Protein AF-A0A0U1D6H9-F1 (afdb_monomer_lite)

Fo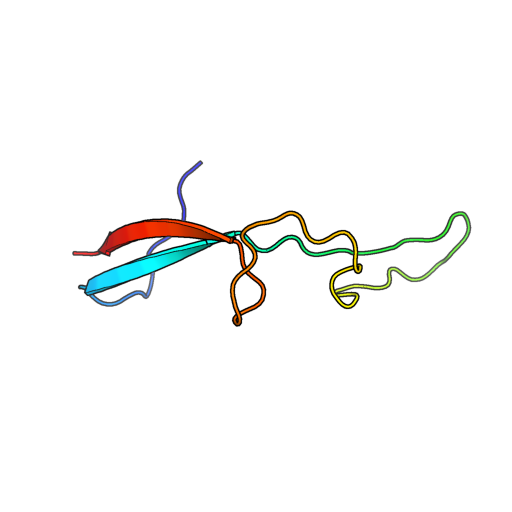ldseek 3Di:
DDDDCPPPDFDKDWDWAADWDWDDDVVRPDIRGRPPDPPPDDPQQDPVRTHTDG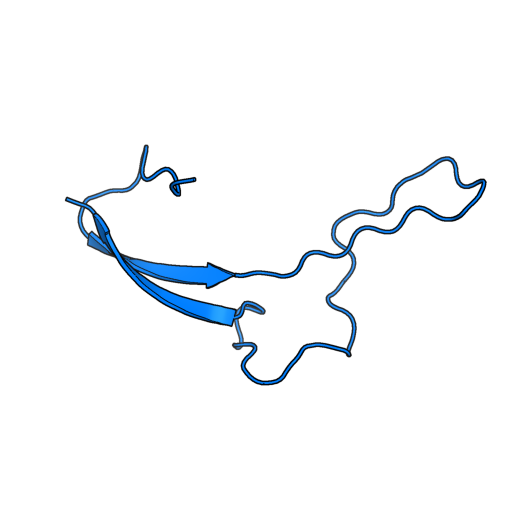MDGDD

Organism: NCBI:txid451644

Secondary structure (DSSP, 8-state):
-----TTPPSEEEEEEE---EEE--TT-S--EEEEPPPTTPPTT--TTSSEEEEEEEE-

Radius of gyration: 15.83 Å; chains: 1; bounding box: 29×28×44 Å

Structure (mmCIF, N/CA/C/O backbone):
data_AF-A0A0U1D6H9-F1
#
_entry.id   AF-A0A0U1D6H9-F1
#
loop_
_atom_site.group_PDB
_atom_site.id
_atom_site.type_symbol
_atom_site.label_atom_id
_atom_site.label_alt_id
_atom_site.label_comp_id
_atom_site.label_asym_id
_atom_site.label_entity_id
_atom_site.label_seq_id
_atom_site.pdbx_PDB_ins_code
_atom_site.Cartn_x
_atom_site.Cartn_y
_atom_site.Cartn_z
_atom_site.occupancy
_atom_site.B_iso_or_equiv
_atom_site.auth_seq_id
_atom_site.auth_comp_id
_atom_site.auth_asym_id
_atom_site.auth_atom_id
_atom_site.pdbx_PDB_model_num
ATOM 1 N N . MET A 1 1 ? 11.879 -0.143 7.110 1.00 59.72 1 MET A N 1
ATOM 2 C CA . MET A 1 1 ? 11.087 0.685 6.176 1.00 59.72 1 MET A CA 1
ATOM 3 C C . MET A 1 1 ? 9.669 0.751 6.718 1.00 59.72 1 MET A C 1
ATOM 5 O O . MET A 1 1 ? 9.070 -0.303 6.878 1.00 59.72 1 MET A O 1
ATOM 9 N N . SER A 1 2 ? 9.183 1.934 7.095 1.00 79.12 2 SER A N 1
ATOM 10 C CA . SER A 1 2 ? 7.829 2.158 7.626 1.00 79.12 2 SER A CA 1
ATOM 11 C C . SER A 1 2 ? 7.022 3.018 6.651 1.00 79.12 2 SER A C 1
ATOM 13 O O . SER A 1 2 ? 7.585 3.865 5.957 1.00 79.12 2 SER A O 1
ATOM 15 N N . LEU A 1 3 ? 5.711 2.783 6.574 1.00 83.81 3 LEU A N 1
ATOM 16 C CA . LEU A 1 3 ? 4.800 3.661 5.841 1.00 83.81 3 LEU A CA 1
ATOM 17 C C . LEU A 1 3 ? 4.531 4.900 6.698 1.00 83.81 3 LEU A C 1
ATOM 19 O O . LEU A 1 3 ? 4.198 4.771 7.875 1.00 83.81 3 LEU A O 1
ATOM 23 N N . SER A 1 4 ? 4.697 6.089 6.119 1.00 90.25 4 SER A N 1
ATOM 24 C CA . SER A 1 4 ? 4.392 7.336 6.821 1.00 90.25 4 SER A CA 1
ATOM 25 C C . SER A 1 4 ? 2.888 7.454 7.064 1.00 90.25 4 SER A C 1
ATOM 27 O O . SER A 1 4 ? 2.098 7.272 6.139 1.00 90.25 4 SER A O 1
ATOM 29 N N . THR A 1 5 ? 2.508 7.791 8.295 1.00 92.00 5 THR A N 1
ATOM 30 C CA . THR A 1 5 ? 1.129 8.119 8.687 1.00 92.00 5 THR A CA 1
ATOM 31 C C . THR A 1 5 ? 0.913 9.628 8.830 1.00 92.00 5 THR A C 1
ATOM 33 O O . THR A 1 5 ? -0.166 10.062 9.227 1.00 92.00 5 THR A O 1
ATOM 36 N N . THR A 1 6 ? 1.920 10.449 8.505 1.00 94.75 6 THR A N 1
ATOM 37 C CA . THR A 1 6 ? 1.844 11.910 8.619 1.00 94.75 6 THR A CA 1
ATOM 38 C C . THR A 1 6 ? 0.662 12.460 7.824 1.00 94.75 6 THR A C 1
ATOM 40 O O . THR A 1 6 ? 0.546 12.221 6.624 1.00 94.75 6 THR A O 1
ATOM 43 N N . GLY A 1 7 ? -0.193 13.235 8.494 1.00 94.56 7 GLY A N 1
ATOM 44 C CA . GLY A 1 7 ? -1.371 13.860 7.888 1.00 94.56 7 GLY A CA 1
ATOM 45 C C . GLY A 1 7 ? -2.619 12.974 7.851 1.00 94.56 7 GLY A C 1
ATOM 46 O O . GLY A 1 7 ? -3.670 13.452 7.429 1.00 94.56 7 GLY A O 1
ATOM 47 N N . LEU A 1 8 ? -2.541 11.721 8.311 1.00 94.94 8 LEU A N 1
ATOM 48 C CA . LEU A 1 8 ? -3.723 10.895 8.557 1.00 94.94 8 LEU A CA 1
ATOM 49 C C . LEU A 1 8 ? -4.343 11.236 9.919 1.00 94.94 8 LEU A C 1
ATOM 51 O O . LEU A 1 8 ? -3.637 11.433 10.906 1.00 94.94 8 LEU A O 1
ATOM 55 N N . SER A 1 9 ? -5.673 11.291 9.970 1.00 97.25 9 SER A N 1
ATOM 56 C CA . SER A 1 9 ? -6.432 11.352 11.222 1.00 97.25 9 SER A CA 1
ATOM 57 C C . SER A 1 9 ? -6.370 10.017 11.971 1.00 97.25 9 SER A C 1
ATOM 59 O O . SER A 1 9 ? -6.122 8.974 11.369 1.00 97.25 9 SER A O 1
ATOM 61 N N . ALA A 1 10 ? -6.674 10.023 13.269 1.00 97.00 10 ALA A N 1
ATOM 62 C CA . ALA A 1 10 ? -6.849 8.781 14.016 1.00 97.00 10 ALA A CA 1
ATOM 63 C C . ALA A 1 10 ? -7.969 7.913 13.400 1.00 97.00 10 ALA A C 1
ATOM 65 O O . ALA A 1 10 ? -9.027 8.423 13.025 1.00 97.00 10 ALA A O 1
ATOM 66 N N . GLY A 1 11 ? -7.736 6.604 13.282 1.00 97.56 11 GLY A N 1
ATOM 67 C CA . GLY A 1 11 ? -8.674 5.657 12.676 1.00 97.56 11 GLY A CA 1
ATOM 68 C C . GLY A 1 11 ? -8.039 4.343 12.213 1.00 97.56 11 GLY A C 1
ATOM 69 O O . GLY A 1 11 ? -6.831 4.139 12.316 1.00 97.56 11 GLY A O 1
ATOM 70 N N . VAL A 1 12 ? -8.869 3.434 11.691 1.00 97.25 12 VAL A N 1
ATOM 71 C CA . VAL A 1 12 ? -8.432 2.153 11.108 1.00 97.25 12 VAL A CA 1
ATOM 72 C C . VAL A 1 12 ? -8.408 2.267 9.587 1.00 97.25 12 VAL A C 1
ATOM 74 O O . VAL A 1 12 ? -9.417 2.599 8.967 1.00 97.25 12 VAL A O 1
ATOM 77 N N . TYR A 1 13 ? -7.263 1.958 8.985 1.00 94.81 13 TYR A N 1
ATOM 78 C CA . TYR A 1 13 ? -7.025 2.067 7.548 1.00 94.81 13 TYR A CA 1
ATOM 79 C C . TYR A 1 13 ? -6.784 0.697 6.922 1.00 94.81 13 TYR A C 1
ATOM 81 O O . TYR A 1 13 ? -6.043 -0.116 7.473 1.00 94.81 13 TYR A O 1
ATOM 89 N N . ASN A 1 14 ? -7.358 0.466 5.738 1.00 93.75 14 ASN A N 1
ATOM 90 C CA . ASN A 1 14 ? -7.007 -0.675 4.894 1.00 93.75 14 ASN A CA 1
ATOM 91 C C . ASN A 1 14 ? -5.689 -0.392 4.171 1.00 93.75 14 ASN A C 1
ATOM 93 O O . ASN A 1 14 ? -5.526 0.650 3.536 1.00 93.75 14 ASN A O 1
ATOM 97 N N . VAL A 1 15 ? -4.764 -1.340 4.237 1.00 93.12 15 VAL A N 1
ATOM 98 C CA . VAL A 1 15 ? -3.478 -1.291 3.546 1.00 93.12 15 VAL A CA 1
ATOM 99 C C . VAL A 1 15 ? -3.546 -2.230 2.352 1.00 93.12 15 VAL A C 1
ATOM 101 O O . VAL A 1 15 ? -3.852 -3.414 2.501 1.00 93.12 15 VAL A O 1
ATOM 104 N N . ALA A 1 16 ? -3.233 -1.711 1.168 1.00 92.50 16 ALA A N 1
ATOM 105 C CA . ALA A 1 16 ? -3.144 -2.490 -0.059 1.00 92.50 16 ALA A CA 1
ATOM 106 C C . ALA A 1 16 ? -1.869 -2.134 -0.833 1.00 92.50 16 ALA A C 1
ATOM 108 O O . ALA A 1 16 ? -1.456 -0.974 -0.869 1.00 92.50 16 ALA A O 1
ATOM 109 N N . ALA A 1 17 ? -1.258 -3.124 -1.481 1.00 89.88 17 ALA A N 1
ATOM 110 C CA . ALA A 1 17 ? -0.180 -2.898 -2.440 1.00 89.88 17 ALA A CA 1
ATOM 111 C C . ALA A 1 17 ? -0.743 -2.731 -3.849 1.00 89.88 17 ALA A C 1
ATOM 113 O O . ALA A 1 17 ? -1.662 -3.440 -4.256 1.00 89.88 17 ALA A O 1
ATOM 114 N N . LYS A 1 18 ? -0.135 -1.851 -4.644 1.00 86.44 18 LYS A N 1
ATOM 115 C CA . LYS A 1 18 ? -0.425 -1.733 -6.073 1.00 86.44 18 LYS A CA 1
ATOM 116 C C . LYS A 1 18 ? 0.850 -1.947 -6.867 1.00 86.44 18 LYS A C 1
ATOM 118 O O . LYS A 1 18 ? 1.843 -1.259 -6.658 1.00 86.44 18 LYS A O 1
ATOM 123 N N . VAL A 1 19 ? 0.804 -2.889 -7.803 1.00 81.62 19 VAL A N 1
ATOM 124 C CA . VAL A 1 19 ? 1.870 -3.051 -8.794 1.00 81.62 19 VAL A CA 1
ATOM 125 C C . VAL A 1 19 ? 1.650 -2.004 -9.879 1.00 81.62 19 VAL A C 1
ATOM 127 O O . VAL A 1 19 ? 0.627 -2.040 -10.569 1.00 81.62 19 VAL A O 1
ATOM 130 N N . VAL A 1 20 ? 2.590 -1.069 -9.996 1.00 81.88 20 VAL A N 1
ATOM 131 C CA . VAL A 1 20 ? 2.628 -0.058 -11.059 1.00 81.88 20 VAL A CA 1
ATOM 132 C C . VAL A 1 20 ? 3.644 -0.501 -12.101 1.00 81.88 20 VAL A C 1
ATOM 134 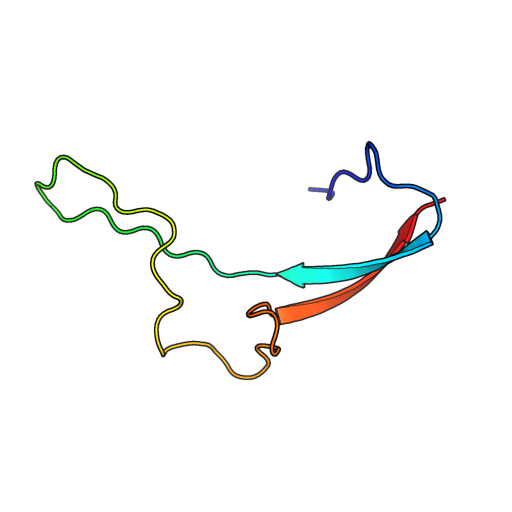O O . VAL A 1 20 ? 4.737 -0.945 -11.755 1.00 81.88 20 VAL A O 1
ATOM 137 N N . TRP A 1 21 ? 3.268 -0.394 -13.372 1.00 78.75 21 TRP A N 1
ATOM 138 C CA . TRP A 1 21 ? 4.140 -0.714 -14.492 1.00 78.75 21 TRP A CA 1
ATOM 139 C C . TRP A 1 21 ? 4.516 0.564 -15.234 1.00 78.75 21 TRP A C 1
ATOM 141 O O . TRP A 1 21 ? 3.643 1.318 -15.670 1.00 78.75 21 TRP A O 1
ATOM 151 N N . ASN A 1 22 ? 5.819 0.777 -15.377 1.00 86.69 22 ASN A N 1
ATOM 152 C CA . ASN A 1 22 ? 6.391 1.810 -16.225 1.00 86.69 22 ASN A CA 1
ATOM 153 C C . ASN A 1 22 ? 7.280 1.107 -17.250 1.00 86.69 22 ASN A C 1
ATOM 155 O O . ASN A 1 22 ? 8.032 0.202 -16.890 1.00 86.69 22 ASN A O 1
ATOM 159 N N . GLU A 1 23 ? 7.213 1.528 -18.506 1.00 86.06 23 GLU A N 1
ATOM 160 C CA . GLU A 1 23 ? 8.024 0.960 -19.578 1.00 86.06 23 GLU A CA 1
ATOM 161 C C . GLU A 1 23 ? 8.967 2.022 -20.137 1.00 86.06 23 GLU A C 1
ATOM 163 O O . GLU A 1 23 ? 8.572 3.151 -20.433 1.00 86.06 23 GLU A O 1
ATOM 168 N N . HIS A 1 24 ? 10.223 1.632 -20.327 1.00 88.75 24 HIS A N 1
ATOM 169 C CA . HIS A 1 24 ? 11.160 2.362 -21.159 1.00 88.75 24 HIS A CA 1
ATOM 170 C C . HIS A 1 24 ? 11.704 1.408 -22.215 1.00 88.75 24 HIS A C 1
ATOM 172 O O . HIS A 1 24 ? 12.367 0.421 -21.890 1.00 88.75 24 HIS A O 1
ATOM 178 N N . LYS A 1 25 ? 11.406 1.685 -23.485 1.00 86.62 25 LYS A N 1
ATOM 179 C CA . LYS A 1 25 ? 11.894 0.859 -24.590 1.00 86.62 25 LYS A CA 1
ATOM 180 C C . LYS A 1 25 ? 13.390 1.077 -24.778 1.00 86.62 25 LYS A C 1
ATOM 182 O O . LYS A 1 25 ? 13.885 2.193 -24.625 1.00 86.62 25 LYS A O 1
ATOM 187 N N . ALA A 1 26 ? 14.114 0.020 -25.139 1.00 89.06 26 ALA A N 1
ATOM 188 C CA . ALA A 1 26 ? 15.515 0.151 -25.526 1.00 89.06 26 ALA A CA 1
ATOM 189 C C . ALA A 1 26 ? 15.640 1.155 -26.689 1.00 89.06 26 ALA A C 1
ATOM 191 O O . ALA A 1 26 ? 14.856 1.095 -27.635 1.00 89.06 26 ALA A O 1
ATOM 192 N N . ALA A 1 27 ? 16.586 2.094 -26.583 1.00 88.56 27 ALA A N 1
ATOM 193 C CA . ALA A 1 27 ? 16.755 3.248 -27.481 1.00 88.56 27 ALA A CA 1
ATOM 194 C C . ALA A 1 27 ? 15.568 4.239 -27.552 1.00 88.56 27 ALA A C 1
ATOM 196 O O . ALA A 1 27 ? 15.584 5.165 -28.362 1.00 88.56 27 ALA A O 1
ATOM 197 N N . GLY A 1 28 ? 14.554 4.090 -26.695 1.00 82.44 28 GLY A N 1
ATOM 198 C CA . GLY A 1 28 ? 13.533 5.110 -26.488 1.00 82.44 28 GLY A CA 1
ATOM 199 C C . GLY A 1 28 ? 14.096 6.321 -25.744 1.00 82.44 28 GLY A C 1
ATOM 200 O O . GLY A 1 28 ? 15.070 6.214 -25.004 1.00 82.44 28 GLY A O 1
ATOM 201 N N . THR A 1 29 ? 13.480 7.481 -25.950 1.00 87.56 29 THR A N 1
ATOM 202 C CA . THR A 1 29 ? 13.802 8.727 -25.230 1.00 87.56 29 THR A CA 1
ATOM 203 C C . THR A 1 29 ? 12.761 9.088 -24.171 1.00 87.56 29 THR A C 1
ATOM 205 O O . THR A 1 29 ? 13.009 9.958 -23.344 1.00 87.56 29 THR A O 1
ATOM 208 N N . ASN A 1 30 ? 11.598 8.428 -24.186 1.00 88.69 30 ASN A N 1
ATOM 209 C CA . ASN A 1 30 ? 10.485 8.699 -23.281 1.00 88.69 30 ASN A CA 1
ATOM 210 C C . ASN A 1 30 ? 10.170 7.466 -22.432 1.00 88.69 30 ASN A C 1
ATOM 212 O O . ASN A 1 30 ? 10.030 6.358 -22.956 1.00 88.69 30 ASN A O 1
ATOM 216 N N . VAL A 1 31 ? 9.998 7.679 -21.126 1.00 88.69 31 VAL A N 1
ATOM 217 C CA . VAL A 1 31 ? 9.418 6.686 -20.214 1.00 88.69 31 VAL A CA 1
ATOM 218 C C . VAL A 1 31 ? 7.901 6.806 -20.283 1.00 88.69 31 VAL A C 1
ATOM 220 O O . VAL A 1 31 ? 7.355 7.891 -20.090 1.00 88.69 31 VAL A O 1
ATOM 223 N N . VAL A 1 32 ? 7.214 5.689 -20.509 1.00 86.19 32 VAL A N 1
ATOM 224 C CA . VAL A 1 32 ? 5.758 5.619 -20.370 1.00 86.19 32 VAL A CA 1
ATOM 225 C C . VAL A 1 32 ? 5.451 5.195 -18.941 1.00 86.19 32 VAL A C 1
ATOM 227 O O . VAL A 1 32 ? 5.807 4.094 -18.519 1.00 86.19 32 VAL A O 1
ATOM 230 N N . THR A 1 33 ? 4.817 6.082 -18.178 1.00 86.44 33 THR A N 1
ATOM 231 C CA . THR A 1 33 ? 4.470 5.835 -16.776 1.00 86.44 33 THR A CA 1
ATOM 232 C C . THR A 1 33 ? 3.004 5.453 -16.613 1.00 86.44 33 THR A C 1
ATOM 234 O O . THR A 1 33 ? 2.170 5.766 -17.462 1.00 86.44 33 THR A O 1
ATOM 237 N N . ASN A 1 34 ? 2.681 4.787 -15.501 1.00 81.81 34 ASN A N 1
ATOM 238 C CA . ASN A 1 34 ? 1.312 4.446 -15.102 1.00 81.81 34 ASN A CA 1
ATOM 239 C C . ASN A 1 34 ? 0.536 3.659 -16.167 1.00 81.81 34 ASN A C 1
ATOM 241 O O . ASN A 1 34 ? -0.662 3.876 -16.362 1.00 81.81 34 ASN A O 1
ATOM 245 N N . MET A 1 35 ? 1.209 2.740 -16.859 1.00 78.31 35 MET A N 1
ATOM 246 C CA . MET A 1 35 ? 0.540 1.898 -17.843 1.00 78.31 35 MET A CA 1
ATOM 247 C C . MET A 1 35 ? -0.580 1.094 -17.167 1.00 78.31 35 MET A C 1
ATOM 249 O O . MET A 1 35 ? -0.436 0.701 -16.000 1.00 78.31 35 MET A O 1
ATOM 253 N N . PRO A 1 36 ? -1.703 0.845 -17.872 1.00 72.69 36 PRO A N 1
ATOM 254 C CA . PRO A 1 36 ? -2.787 0.054 -17.316 1.00 72.69 36 PRO A CA 1
ATOM 255 C C . PRO A 1 36 ? -2.238 -1.296 -16.843 1.00 72.69 36 PRO A C 1
ATOM 257 O O . PRO A 1 36 ? -1.351 -1.858 -17.495 1.00 72.69 36 PRO A O 1
ATOM 260 N N . PRO A 1 37 ? -2.728 -1.817 -15.704 1.00 67.50 37 PRO A N 1
ATOM 261 C CA . PRO A 1 37 ? -2.226 -3.063 -15.156 1.00 67.50 37 PRO A CA 1
ATOM 262 C C . PRO A 1 37 ? -2.321 -4.148 -16.224 1.00 67.50 37 PRO A C 1
ATOM 264 O O . PRO A 1 37 ? -3.399 -4.424 -16.754 1.00 67.50 37 PRO A O 1
ATOM 267 N N . MET A 1 38 ? -1.177 -4.746 -16.559 1.00 69.81 38 MET A N 1
ATOM 268 C CA . MET A 1 38 ? -1.141 -5.875 -17.476 1.00 69.81 38 MET A CA 1
ATOM 269 C C . MET A 1 38 ? -2.123 -6.947 -17.003 1.00 69.81 38 MET A C 1
ATOM 271 O O . MET A 1 38 ? -2.272 -7.189 -15.803 1.00 69.81 38 MET A O 1
ATOM 275 N N . ARG A 1 39 ? -2.729 -7.662 -17.957 1.00 66.50 39 ARG A N 1
ATOM 276 C CA . ARG A 1 39 ? -3.624 -8.802 -17.686 1.00 66.50 39 ARG A CA 1
ATOM 277 C C . ARG A 1 39 ? -2.955 -9.950 -16.907 1.00 66.50 39 ARG A C 1
ATOM 279 O O . ARG A 1 39 ? -3.631 -10.910 -16.568 1.00 66.50 39 ARG A O 1
ATOM 286 N N . LEU A 1 40 ? -1.663 -9.838 -16.591 1.00 60.94 40 LEU A N 1
ATOM 287 C CA . LEU A 1 40 ? -0.906 -10.707 -15.685 1.00 60.94 40 LEU A CA 1
ATOM 288 C C . LEU A 1 40 ? -1.119 -10.374 -14.194 1.00 60.94 40 LEU A C 1
ATOM 290 O O . LEU A 1 40 ? -0.257 -10.670 -13.369 1.00 60.94 40 LEU A O 1
ATOM 294 N N . ALA A 1 41 ? -2.223 -9.721 -13.820 1.00 68.50 41 ALA A N 1
ATOM 295 C CA . ALA A 1 41 ? -2.572 -9.561 -12.414 1.00 68.50 41 ALA A CA 1
ATOM 296 C C . ALA A 1 41 ? -2.647 -10.942 -11.743 1.00 68.50 41 ALA A C 1
ATOM 298 O O . ALA A 1 41 ? -3.392 -11.811 -12.194 1.00 68.50 41 ALA A O 1
ATOM 299 N N . GLN A 1 42 ? -1.861 -11.142 -10.684 1.00 76.94 42 GLN A N 1
ATOM 300 C CA . GLN A 1 42 ? -1.934 -12.357 -9.882 1.00 76.94 42 GLN A CA 1
ATOM 301 C C . GLN A 1 42 ? -3.314 -12.459 -9.218 1.00 76.94 42 GLN A C 1
ATOM 303 O O . GLN A 1 42 ? -4.028 -11.463 -9.064 1.00 76.94 42 GLN A O 1
ATOM 308 N N . ALA A 1 43 ? -3.693 -13.672 -8.819 1.00 84.75 43 ALA A N 1
ATOM 309 C CA . ALA A 1 43 ? -4.902 -13.883 -8.033 1.00 84.75 43 ALA A CA 1
ATOM 310 C C . ALA A 1 43 ? -4.876 -13.026 -6.750 1.00 84.75 43 ALA A C 1
ATOM 312 O O . ALA A 1 43 ? -3.818 -12.824 -6.157 1.00 84.75 43 ALA A O 1
ATOM 313 N N . GLY A 1 44 ? -6.042 -12.523 -6.329 1.00 87.00 44 GLY A N 1
ATOM 314 C CA . GLY A 1 44 ? -6.180 -11.699 -5.119 1.00 87.00 44 GLY A CA 1
ATOM 315 C C . GLY A 1 44 ? -6.171 -10.182 -5.341 1.00 87.00 44 GLY A C 1
ATOM 316 O O . GLY A 1 44 ? -6.149 -9.436 -4.365 1.00 87.00 44 GLY A O 1
ATOM 317 N N . ARG A 1 45 ? -6.203 -9.709 -6.596 1.00 88.62 45 ARG A N 1
ATOM 318 C CA . ARG A 1 45 ? -6.430 -8.286 -6.891 1.00 88.62 45 ARG A CA 1
ATOM 319 C C . ARG A 1 45 ? -7.894 -7.911 -6.618 1.00 88.62 45 ARG A C 1
ATOM 321 O O . ARG A 1 45 ? -8.795 -8.586 -7.112 1.00 88.62 45 ARG A O 1
ATOM 328 N N . ASP A 1 46 ? -8.116 -6.839 -5.864 1.00 88.06 46 ASP A N 1
ATOM 329 C CA . ASP A 1 46 ? -9.444 -6.308 -5.544 1.00 88.06 46 ASP A CA 1
ATOM 330 C C . ASP A 1 46 ? -10.014 -5.408 -6.662 1.00 88.06 46 ASP A C 1
ATOM 332 O O . ASP A 1 46 ? -9.352 -5.112 -7.663 1.00 88.06 46 ASP A O 1
ATOM 336 N N . SER A 1 47 ? -11.261 -4.953 -6.494 1.00 86.44 47 SER A N 1
ATOM 337 C CA . SER A 1 47 ? -11.936 -4.052 -7.443 1.00 86.44 47 SER A CA 1
ATOM 338 C C . SER A 1 47 ? -11.288 -2.664 -7.536 1.00 86.44 47 SER A C 1
ATOM 340 O O . SER A 1 47 ? -11.415 -1.994 -8.559 1.00 86.44 47 SER A O 1
ATOM 342 N N . SER A 1 48 ? -10.550 -2.254 -6.504 1.00 85.12 48 SER 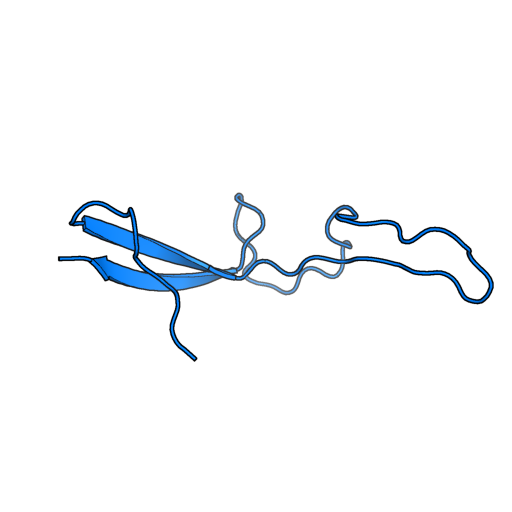A N 1
ATOM 343 C CA . SER A 1 48 ? -9.732 -1.035 -6.453 1.00 85.12 48 SER A CA 1
ATOM 344 C C . SER A 1 48 ? -8.445 -1.153 -7.288 1.00 85.12 48 SER A C 1
ATOM 346 O O . SER A 1 48 ? -7.730 -0.170 -7.511 1.00 85.12 48 SER A O 1
ATOM 348 N N . GLY A 1 49 ? -8.120 -2.364 -7.750 1.00 82.81 49 GLY A N 1
ATOM 349 C CA . GLY A 1 49 ? -6.919 -2.678 -8.508 1.00 82.81 49 GLY A CA 1
ATOM 350 C C . GLY A 1 49 ? -5.669 -2.887 -7.649 1.00 82.81 49 GLY A C 1
ATOM 351 O O . GLY A 1 49 ? -4.570 -2.922 -8.215 1.00 82.81 49 GLY A O 1
ATOM 352 N N . GLY A 1 50 ? -5.811 -3.016 -6.329 1.00 89.31 50 GLY A N 1
ATOM 353 C CA . GLY A 1 50 ? -4.745 -3.323 -5.377 1.00 89.31 50 GLY A CA 1
ATOM 354 C C . GLY A 1 50 ? -4.814 -4.760 -4.855 1.00 89.31 50 GLY A C 1
ATOM 355 O O . GLY A 1 50 ? -5.715 -5.521 -5.185 1.00 89.31 50 GLY A O 1
ATOM 356 N N . TYR A 1 51 ? -3.835 -5.138 -4.044 1.00 91.69 51 TYR A N 1
ATOM 357 C CA . TYR A 1 51 ? -3.782 -6.407 -3.325 1.00 91.69 51 TYR A CA 1
ATOM 358 C C . TYR A 1 51 ? -3.884 -6.102 -1.830 1.00 91.69 51 TYR A C 1
ATOM 360 O O . TYR A 1 51 ? -2.978 -5.442 -1.307 1.00 91.69 51 TYR A O 1
ATOM 368 N N . PRO A 1 52 ? -4.962 -6.519 -1.145 1.00 93.88 52 PRO A N 1
ATOM 369 C CA . PRO A 1 52 ? -5.115 -6.297 0.288 1.00 93.88 52 PRO A CA 1
ATOM 370 C C . PRO A 1 52 ? -3.960 -6.921 1.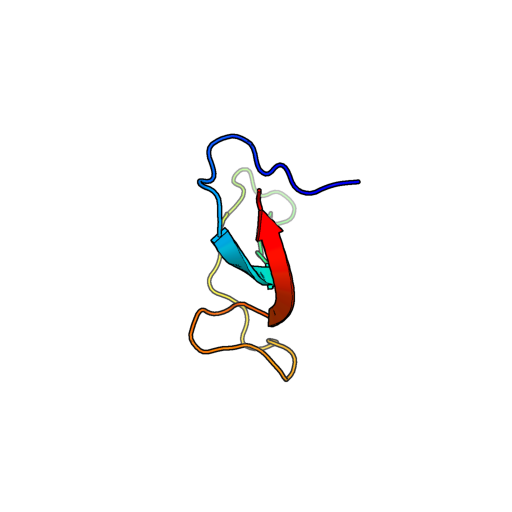076 1.00 93.88 52 PRO A C 1
ATOM 372 O O . PRO A 1 52 ? -3.594 -8.072 0.849 1.00 93.88 52 PRO A O 1
ATOM 375 N N . ILE A 1 53 ? -3.389 -6.154 2.004 1.00 93.50 53 ILE A N 1
ATOM 376 C CA . ILE A 1 53 ? -2.316 -6.600 2.905 1.00 93.50 53 ILE A CA 1
ATOM 377 C C . ILE A 1 53 ? -2.857 -6.779 4.326 1.00 93.50 53 ILE A C 1
ATOM 379 O O . ILE A 1 53 ? -2.492 -7.731 5.009 1.00 93.50 53 ILE A O 1
ATOM 383 N N . GLY A 1 54 ? -3.724 -5.871 4.779 1.00 94.12 54 GLY A N 1
ATOM 384 C CA . GLY A 1 54 ? -4.296 -5.903 6.123 1.00 94.12 54 GLY A CA 1
ATOM 385 C C . GLY A 1 54 ? -4.807 -4.536 6.559 1.00 94.12 54 GLY A C 1
ATOM 386 O O . GLY A 1 54 ? -5.091 -3.680 5.723 1.00 94.12 54 GLY A O 1
ATOM 387 N N . THR A 1 55 ? -4.896 -4.324 7.869 1.00 95.19 55 THR A N 1
ATOM 388 C CA . THR A 1 55 ? -5.334 -3.056 8.465 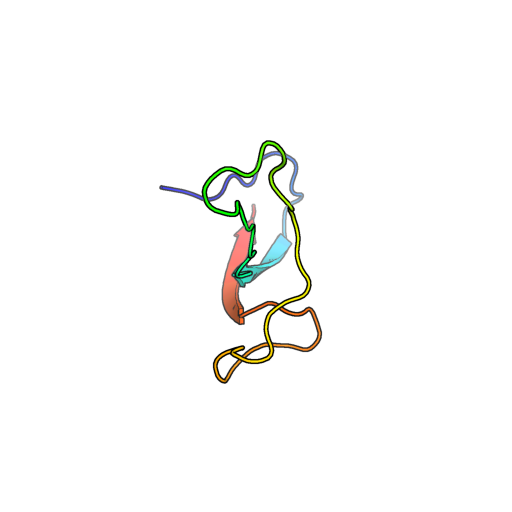1.00 95.19 55 THR A CA 1
ATOM 389 C C . THR A 1 55 ? -4.274 -2.470 9.387 1.00 95.19 55 THR A C 1
ATOM 391 O O . THR A 1 55 ? -3.555 -3.214 10.052 1.00 95.19 55 THR A O 1
ATOM 394 N N . VAL A 1 56 ? -4.220 -1.143 9.487 1.00 93.88 56 VAL A N 1
ATOM 395 C CA . VAL A 1 56 ? -3.390 -0.423 10.462 1.00 93.88 56 VAL A CA 1
ATOM 396 C C . VAL A 1 56 ? -4.246 0.555 11.258 1.00 93.88 56 VAL A C 1
ATOM 398 O O . VAL A 1 56 ? -5.100 1.237 10.693 1.00 93.88 56 VAL A O 1
ATOM 401 N N . ALA A 1 57 ? -4.027 0.613 12.570 1.00 95.00 57 ALA A N 1
ATOM 402 C CA . ALA A 1 57 ? -4.617 1.628 13.430 1.00 95.00 57 ALA A CA 1
ATOM 403 C C . ALA A 1 57 ? -3.661 2.821 13.536 1.00 95.00 57 ALA A C 1
ATOM 405 O O . ALA A 1 57 ? -2.488 2.653 13.867 1.00 95.00 57 ALA A O 1
ATOM 406 N N . VAL A 1 58 ? -4.172 4.012 13.245 1.00 95.31 58 VAL A N 1
ATOM 407 C CA . VAL A 1 58 ? -3.500 5.294 13.461 1.00 95.31 58 VAL A CA 1
ATOM 408 C C . VAL A 1 58 ? -4.160 5.950 14.669 1.00 95.31 58 VAL A C 1
ATOM 410 O O . VAL A 1 58 ? -5.388 5.996 14.747 1.00 95.31 58 VAL A O 1
ATOM 413 N N . SER A 1 59 ? -3.351 6.419 15.614 1.00 90.56 59 SER A N 1
ATOM 414 C CA . SER A 1 59 ? -3.774 7.075 16.858 1.00 90.56 59 SER A CA 1
ATOM 415 C C . SER A 1 59 ? -3.232 8.487 16.941 1.00 90.56 59 SER A C 1
ATOM 417 O O . SER A 1 59 ? -2.025 8.626 16.633 1.00 90.56 59 SER A O 1
#

pLDDT: mean 86.36, std 8.98, range [59.72, 97.56]

Sequence (59 aa):
MSLSTTGLSAGVYNVAAKVVWNEHKAAGTNVVTNMPPMRLAQAGRDSSGGYPIGTVAVS